Protein AF-A0AAD4P5N6-F1 (afdb_monomer_lite)

InterPro domains:
  IPR001623 DnaJ domain [PF00226] (15-68)
  IPR001623 DnaJ domain [PR00625] (9-27)
  IPR001623 DnaJ domain [PR00625] (27-42)
  IPR001623 DnaJ domain [PR00625] (46-66)
  IPR001623 DnaJ domain [PS50076] (5-75)
  IPR001623 DnaJ domain [SM00271] (7-66)
  IPR001623 DnaJ domain [cd06257] (15-58)
  IPR036869 Chaperone J-domain superfamily [G3DSA:1.10.287.110] (12-99)
  IPR036869 Chaperone J-domain superfamily [SSF46565] (15-66)
  IPR053232 Chloroplastic DnaJ C/III subfamily chaperone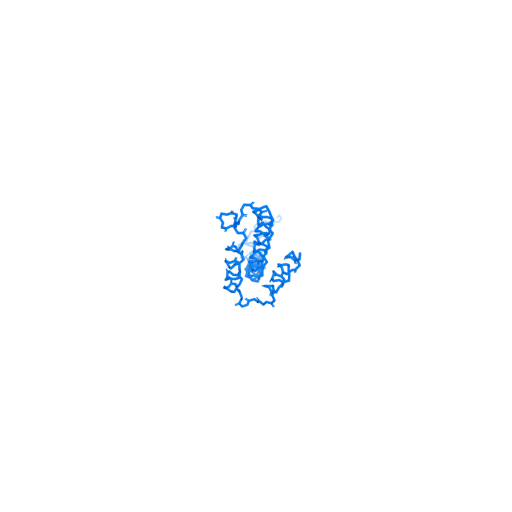 [PTHR45090] (16-111)

Secondary structure (DSSP, 8-state):
-HHHHHHHHHHHTTS-SS-HHHHHHHHHHHHHHH-TTTS-TTTHHHHHHHHHHHHHHHHHHHHHHHHHHHHHHHHHHHHHHHHHHHHHHHHHHHHHHHHHT-HHHHHHHHH---

pLDDT: mean 75.24, std 11.85, range [48.12, 91.12]

Sequence (114 aa):
MASNEFRKEISALNSKSADIDQLKKAYRKLALRYHPDVCDPSVREESTRMFIELQKTYVNLLDQESQKTVSSEMSKARNKWESQISELKRRSHSRQEQKDGSWGCRMRAKQHGP

Foldseek 3Di:
DVVVVLVVLLVVQLDDDVDVVVLVVSLVVLCCVLPLVNDDPVCSVVSVVSNVVSVVSSVVSVVVSVCVVCVVVVVVVVVVVVVVVVVVVVVVVVVVVVVCVDPVVVVVVVVDDD

Radius of gyration: 31.4 Å; chains: 1; bounding box: 76×34×78 Å

Structure (mmCIF, N/CA/C/O backbone):
data_AF-A0AAD4P5N6-F1
#
_entry.id   AF-A0AAD4P5N6-F1
#
loop_
_atom_site.group_PDB
_atom_site.id
_atom_site.type_symbol
_atom_site.label_atom_id
_atom_site.label_alt_id
_atom_site.label_comp_id
_atom_site.label_asym_id
_atom_site.label_entity_id
_atom_site.label_seq_id
_atom_site.pdbx_PDB_ins_code
_atom_site.Cartn_x
_atom_site.Cartn_y
_atom_site.Cartn_z
_atom_site.occupancy
_atom_site.B_iso_or_equiv
_atom_site.auth_seq_id
_atom_site.auth_comp_id
_atom_site.auth_asym_id
_atom_site.auth_atom_id
_atom_site.pdbx_PDB_model_num
ATOM 1 N N . MET A 1 1 ? -5.554 0.940 26.360 1.00 48.28 1 MET A N 1
ATOM 2 C CA . MET A 1 1 ? -5.035 -0.401 25.984 1.00 48.28 1 MET A CA 1
ATOM 3 C C . MET A 1 1 ? -5.079 -0.663 24.473 1.00 48.28 1 MET A C 1
ATOM 5 O O . MET A 1 1 ? -4.184 -1.338 23.984 1.00 48.28 1 MET A O 1
ATOM 9 N N . ALA A 1 2 ? -6.011 -0.068 23.716 1.00 57.56 2 ALA A N 1
ATOM 10 C CA . ALA A 1 2 ? -6.158 -0.293 22.271 1.00 57.56 2 ALA A CA 1
ATOM 11 C C . ALA A 1 2 ? -4.961 0.166 21.399 1.00 57.56 2 ALA A C 1
ATOM 13 O O . ALA A 1 2 ? -4.689 -0.427 20.359 1.00 57.56 2 ALA A O 1
ATOM 14 N N . SER A 1 3 ? -4.196 1.180 21.827 1.00 63.72 3 SER A N 1
ATOM 15 C CA . SER A 1 3 ? -3.065 1.720 21.046 1.00 63.72 3 SER A CA 1
ATOM 16 C C . SER A 1 3 ? -1.899 0.729 20.853 1.00 63.72 3 SER A C 1
ATOM 18 O O . SER A 1 3 ? -1.274 0.705 19.791 1.00 63.72 3 SER A O 1
ATOM 20 N N . ASN A 1 4 ? -1.633 -0.140 21.839 1.00 65.75 4 ASN A N 1
ATOM 21 C CA . ASN A 1 4 ? -0.555 -1.137 21.747 1.00 65.75 4 ASN A CA 1
ATOM 22 C C . ASN A 1 4 ? -0.936 -2.332 20.865 1.00 65.75 4 ASN A C 1
ATOM 24 O O . ASN A 1 4 ? -0.089 -2.861 20.147 1.00 65.75 4 ASN A O 1
ATOM 28 N N . GLU A 1 5 ? -2.202 -2.744 20.899 1.00 73.38 5 GLU A N 1
ATOM 29 C CA . GLU A 1 5 ? -2.710 -3.840 20.073 1.00 73.38 5 GLU A CA 1
ATOM 30 C C . GLU A 1 5 ? -2.757 -3.431 18.597 1.00 73.38 5 GLU A C 1
ATOM 32 O O . GLU A 1 5 ? -2.216 -4.138 17.750 1.00 73.38 5 GLU A O 1
ATOM 37 N N . PHE A 1 6 ? -3.247 -2.218 18.317 1.00 74.06 6 PHE A N 1
ATOM 38 C CA . PHE A 1 6 ? -3.240 -1.618 16.984 1.00 74.06 6 PHE A CA 1
ATOM 39 C C . PHE A 1 6 ? -1.829 -1.567 16.374 1.00 74.06 6 PHE A C 1
ATOM 41 O O . PHE A 1 6 ? -1.616 -2.012 15.248 1.00 74.06 6 PHE A O 1
ATOM 48 N N . ARG A 1 7 ? -0.826 -1.106 17.135 1.00 70.50 7 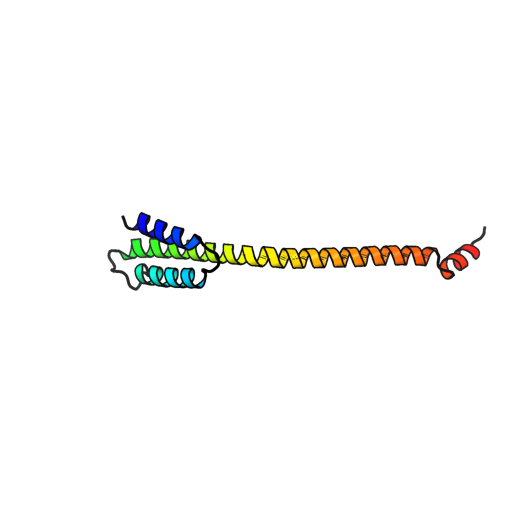ARG A N 1
ATOM 49 C CA . ARG A 1 7 ? 0.575 -1.080 16.678 1.00 70.50 7 ARG A CA 1
ATOM 50 C C . ARG A 1 7 ? 1.143 -2.466 16.390 1.00 70.50 7 ARG A C 1
ATOM 52 O O . ARG A 1 7 ? 1.888 -2.630 15.425 1.00 70.50 7 ARG A O 1
ATOM 59 N N . LYS A 1 8 ? 0.802 -3.462 17.209 1.00 75.81 8 LYS A N 1
ATOM 60 C CA . LYS A 1 8 ? 1.234 -4.851 17.005 1.00 75.81 8 LYS A CA 1
ATOM 61 C C . LYS A 1 8 ? 0.612 -5.441 15.738 1.00 75.81 8 LYS A C 1
ATOM 63 O O . LYS A 1 8 ? 1.305 -6.121 14.986 1.00 75.81 8 LYS A O 1
ATOM 68 N N . GLU A 1 9 ? -0.659 -5.137 15.4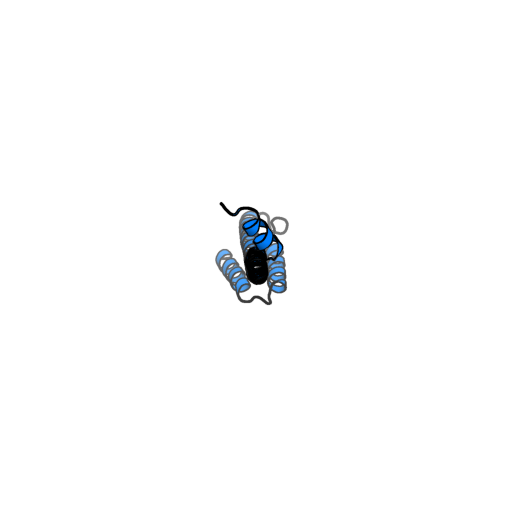84 1.00 74.19 9 GLU A N 1
ATOM 69 C CA . GLU A 1 9 ? -1.390 -5.577 14.293 1.00 74.19 9 GLU A CA 1
ATOM 70 C C . GLU A 1 9 ? -0.818 -4.923 13.025 1.00 74.19 9 GLU A C 1
ATOM 72 O O . GLU A 1 9 ? -0.532 -5.624 12.060 1.00 74.19 9 GLU A O 1
ATOM 77 N N . ILE A 1 10 ? -0.514 -3.619 13.065 1.00 72.56 10 ILE A N 1
ATOM 78 C CA . ILE A 1 10 ? 0.185 -2.894 11.990 1.00 72.56 10 ILE A CA 1
ATOM 79 C C . ILE A 1 10 ? 1.582 -3.467 11.722 1.00 72.56 10 ILE A C 1
ATOM 81 O O . ILE A 1 10 ? 1.954 -3.686 10.571 1.00 72.56 10 ILE A O 1
ATOM 85 N N . SER A 1 11 ? 2.358 -3.741 12.773 1.00 75.25 11 SER A N 1
ATOM 86 C CA . SER A 1 11 ? 3.709 -4.290 12.627 1.00 75.25 11 SER A CA 1
ATOM 87 C C . SER A 1 11 ? 3.708 -5.708 12.048 1.00 75.25 11 SER A C 1
ATOM 89 O O . SER A 1 11 ? 4.660 -6.082 11.364 1.00 75.25 11 SER A O 1
ATOM 91 N N . ALA A 1 12 ? 2.663 -6.498 12.305 1.00 73.62 12 ALA A N 1
ATOM 92 C CA . ALA A 1 12 ? 2.523 -7.840 11.747 1.00 73.62 12 ALA A CA 1
ATOM 93 C C . ALA A 1 12 ? 2.312 -7.826 10.218 1.00 73.62 12 ALA A C 1
ATOM 95 O O . ALA A 1 12 ? 2.776 -8.747 9.545 1.00 73.62 12 ALA A O 1
ATOM 96 N N . LEU A 1 13 ? 1.709 -6.763 9.664 1.00 66.44 13 LEU A N 1
ATOM 97 C CA . LEU A 1 13 ? 1.467 -6.590 8.218 1.00 66.44 13 LEU A CA 1
ATOM 98 C C . LEU A 1 13 ? 2.741 -6.382 7.384 1.00 66.44 13 LEU A C 1
ATOM 100 O O . LEU A 1 13 ? 2.684 -6.419 6.163 1.00 66.44 13 LEU A O 1
ATOM 104 N N . ASN A 1 14 ? 3.894 -6.158 8.017 1.00 66.88 14 ASN A N 1
ATOM 105 C CA . ASN A 1 14 ? 5.154 -5.858 7.332 1.00 66.88 14 ASN A CA 1
ATOM 106 C C . ASN A 1 14 ? 5.994 -7.115 6.996 1.00 66.88 14 ASN A C 1
ATOM 108 O O . ASN A 1 14 ? 7.109 -7.012 6.490 1.00 66.88 14 ASN A O 1
ATOM 112 N N . SER A 1 15 ? 5.527 -8.323 7.335 1.00 66.62 15 SER A N 1
ATOM 113 C CA . SER A 1 15 ? 6.439 -9.474 7.431 1.00 66.62 15 SER A CA 1
ATOM 114 C C . SER A 1 15 ? 6.755 -10.207 6.115 1.00 66.62 15 SER A C 1
ATOM 116 O O . SER A 1 15 ? 7.743 -10.942 6.118 1.00 66.62 15 SER A O 1
ATOM 118 N N . LYS A 1 16 ? 6.010 -10.062 4.996 1.00 53.06 16 LYS A N 1
ATOM 119 C CA . LYS A 1 16 ? 6.319 -10.763 3.713 1.00 53.06 16 LYS A CA 1
ATOM 120 C C . LYS A 1 16 ? 5.842 -10.008 2.458 1.00 53.06 16 LYS A C 1
ATOM 122 O O . LYS A 1 16 ? 4.853 -9.306 2.498 1.00 53.06 16 LYS A O 1
ATOM 127 N N . SER A 1 17 ? 6.524 -10.198 1.323 1.00 48.12 17 SER A N 1
ATOM 128 C CA . SER A 1 17 ? 6.277 -9.535 0.022 1.00 48.12 17 SER A CA 1
ATOM 129 C C . SER A 1 17 ? 5.260 -10.238 -0.902 1.00 48.12 17 SER A C 1
ATOM 131 O O . SER A 1 17 ? 4.992 -9.765 -1.998 1.00 48.12 17 SER A O 1
ATOM 133 N N . ALA A 1 18 ? 4.653 -11.354 -0.484 1.00 52.31 18 ALA A N 1
ATOM 134 C CA . ALA A 1 18 ? 3.579 -12.038 -1.228 1.00 52.31 18 ALA A CA 1
ATOM 135 C C . ALA A 1 18 ? 2.168 -11.464 -0.925 1.00 52.31 18 ALA A C 1
ATOM 137 O O . ALA A 1 18 ? 1.155 -12.089 -1.221 1.00 52.31 18 ALA A O 1
ATOM 138 N N . ASP A 1 19 ? 2.107 -10.298 -0.277 1.00 66.12 19 ASP A N 1
ATOM 139 C CA . ASP A 1 19 ? 1.148 -10.005 0.799 1.00 66.12 19 ASP A CA 1
ATOM 140 C C . ASP A 1 19 ? 0.298 -8.745 0.556 1.00 66.12 19 ASP A C 1
ATOM 142 O O . ASP A 1 19 ? -0.501 -8.373 1.408 1.00 66.12 19 ASP A O 1
ATOM 146 N N . ILE A 1 20 ? 0.408 -8.080 -0.606 1.00 74.56 20 ILE A N 1
ATOM 147 C CA . ILE A 1 20 ? -0.335 -6.831 -0.895 1.00 74.56 20 ILE A CA 1
ATOM 148 C C . ILE A 1 20 ? -1.851 -7.022 -0.726 1.00 74.56 20 ILE A C 1
ATOM 150 O O . ILE A 1 20 ? -2.539 -6.137 -0.216 1.00 74.56 20 ILE A O 1
ATOM 154 N N . ASP A 1 21 ? -2.394 -8.174 -1.120 1.00 78.69 21 ASP A N 1
ATOM 155 C CA . ASP A 1 21 ? -3.819 -8.460 -0.937 1.00 78.69 21 ASP A CA 1
ATOM 156 C C . ASP A 1 21 ? -4.202 -8.673 0.532 1.00 78.69 21 ASP A C 1
ATOM 158 O O . ASP A 1 21 ? -5.295 -8.265 0.937 1.00 78.69 21 ASP A O 1
ATOM 162 N N . GLN A 1 22 ? -3.310 -9.236 1.353 1.00 80.00 22 GLN A N 1
ATOM 163 C CA . GLN A 1 22 ? -3.507 -9.337 2.804 1.00 80.00 22 GLN A CA 1
ATOM 164 C C . GLN A 1 22 ? -3.361 -7.975 3.479 1.00 80.00 22 GLN A C 1
ATOM 166 O O . GLN A 1 22 ? -4.195 -7.636 4.316 1.00 80.00 22 GLN A O 1
ATOM 171 N N . LEU A 1 23 ? -2.399 -7.152 3.052 1.00 80.25 23 LEU A N 1
ATOM 172 C CA . LEU A 1 23 ? -2.245 -5.764 3.481 1.00 80.25 23 LEU A CA 1
ATOM 173 C C . LEU A 1 23 ? -3.525 -4.975 3.197 1.00 80.25 23 LEU A C 1
ATOM 175 O O . LEU A 1 23 ? -4.098 -4.372 4.103 1.00 80.25 23 LEU A O 1
ATOM 179 N N . LYS A 1 24 ? -4.038 -5.040 1.962 1.00 83.00 24 LYS A N 1
ATOM 180 C CA . LYS A 1 24 ? -5.308 -4.408 1.576 1.00 83.00 24 LYS A CA 1
ATOM 181 C C . LYS A 1 24 ? -6.484 -4.964 2.383 1.00 83.00 24 LYS A C 1
ATOM 183 O O . LYS A 1 24 ? -7.367 -4.206 2.782 1.00 83.00 24 LYS A O 1
ATOM 188 N N . LYS A 1 25 ? -6.528 -6.277 2.633 1.00 85.44 25 LYS A N 1
ATOM 189 C CA . LYS A 1 25 ? -7.594 -6.929 3.413 1.00 85.44 25 LYS A CA 1
ATOM 190 C C . LYS A 1 25 ? -7.583 -6.489 4.877 1.00 85.44 25 LYS A C 1
ATOM 192 O O . LYS A 1 25 ? -8.640 -6.157 5.412 1.00 85.44 25 LYS A O 1
ATOM 197 N N . ALA A 1 26 ? -6.415 -6.456 5.506 1.00 84.56 26 ALA A N 1
ATOM 198 C CA . ALA A 1 26 ? -6.245 -6.008 6.879 1.00 84.56 26 ALA A CA 1
ATOM 199 C C . ALA A 1 26 ? -6.510 -4.507 7.020 1.00 84.56 26 ALA A C 1
ATOM 201 O O . ALA A 1 26 ? -7.245 -4.108 7.921 1.00 84.56 26 ALA A O 1
ATOM 202 N N . TYR A 1 27 ? -6.015 -3.696 6.080 1.00 86.81 27 TYR A N 1
ATOM 203 C CA . TYR A 1 27 ? -6.317 -2.269 6.007 1.00 86.81 27 TYR A CA 1
ATOM 204 C C . TYR A 1 27 ? -7.829 -2.025 5.951 1.00 86.81 27 TYR A C 1
ATOM 206 O O . TYR A 1 27 ? -8.348 -1.291 6.784 1.00 86.81 27 TYR A O 1
ATOM 214 N N . ARG A 1 28 ? -8.565 -2.707 5.057 1.00 88.75 28 ARG A N 1
ATOM 215 C CA . ARG A 1 28 ? -10.035 -2.591 4.984 1.00 88.75 28 ARG A CA 1
ATOM 216 C C . ARG A 1 28 ? -10.714 -2.962 6.304 1.00 88.75 28 ARG A C 1
ATOM 218 O O . ARG A 1 28 ? -11.632 -2.271 6.733 1.00 88.75 28 ARG A O 1
ATOM 225 N N . LYS A 1 29 ? -10.257 -4.033 6.963 1.00 88.31 29 LYS A N 1
ATOM 226 C CA . LYS A 1 29 ? -10.801 -4.487 8.254 1.00 88.31 29 LYS A CA 1
ATOM 227 C C . LYS A 1 29 ? -10.587 -3.454 9.367 1.00 88.31 29 LYS A C 1
ATOM 229 O O . LYS A 1 29 ? -11.502 -3.211 10.149 1.00 88.31 29 LYS A O 1
ATOM 234 N N . LEU A 1 30 ? -9.394 -2.864 9.448 1.00 87.31 30 LEU A N 1
ATOM 235 C CA . LEU A 1 30 ? -9.063 -1.849 10.452 1.00 87.31 30 LEU A CA 1
ATOM 236 C C . LEU A 1 30 ? -9.739 -0.509 10.138 1.00 87.31 30 LEU A C 1
ATOM 238 O O . LEU A 1 30 ? -10.266 0.126 11.044 1.00 87.31 30 LEU A O 1
ATOM 242 N N . ALA A 1 31 ? -9.811 -0.122 8.864 1.00 89.38 31 ALA A N 1
ATOM 243 C CA . ALA A 1 31 ? -10.518 1.074 8.421 1.00 89.38 31 ALA A CA 1
ATOM 244 C C . ALA A 1 31 ? -11.985 1.029 8.859 1.00 89.38 31 ALA A C 1
ATOM 246 O O . ALA A 1 31 ? -12.445 1.958 9.504 1.00 89.38 31 ALA A O 1
ATOM 247 N N . LEU A 1 32 ? -12.687 -0.085 8.632 1.00 88.62 32 LEU A N 1
ATOM 248 C CA . LEU A 1 32 ? -14.079 -0.246 9.072 1.00 88.62 32 LEU A CA 1
ATOM 249 C C . LEU A 1 32 ? -14.266 -0.133 10.594 1.00 88.62 32 LEU A C 1
ATOM 251 O O . LEU A 1 32 ? -15.330 0.280 11.041 1.00 88.62 32 LEU A O 1
ATOM 255 N N . ARG A 1 33 ? -13.253 -0.494 11.390 1.00 85.38 33 ARG A N 1
ATOM 256 C CA . ARG A 1 33 ? -13.299 -0.407 12.859 1.00 85.38 33 ARG A CA 1
ATOM 257 C C . ARG A 1 33 ? -13.084 1.000 13.400 1.00 85.38 33 ARG A C 1
ATOM 259 O O . ARG A 1 33 ? -13.620 1.305 14.458 1.00 85.38 33 ARG A O 1
ATOM 266 N N . TYR A 1 34 ? -12.272 1.803 12.718 1.00 85.19 34 TYR A N 1
ATOM 267 C CA . TYR A 1 34 ? -11.815 3.105 13.212 1.00 85.19 34 TYR A CA 1
ATOM 268 C C . TYR A 1 34 ? -12.338 4.289 12.392 1.00 85.19 34 TYR A C 1
ATOM 270 O O . TYR A 1 34 ? -11.966 5.432 12.650 1.00 85.19 34 TYR A O 1
ATOM 278 N N . HIS A 1 35 ? -13.178 4.038 11.388 1.00 86.38 35 HIS A N 1
ATOM 279 C CA . HIS A 1 35 ? -13.684 5.092 10.524 1.00 86.38 35 HIS A CA 1
ATOM 280 C C . HIS A 1 35 ? -14.667 6.003 11.287 1.00 86.38 35 HIS A C 1
ATOM 282 O O . HIS A 1 35 ? -15.600 5.508 11.924 1.00 86.38 35 HIS A O 1
ATOM 288 N N . PRO A 1 36 ? -14.488 7.337 11.218 1.00 84.19 36 PRO A N 1
ATOM 289 C CA . PRO A 1 36 ? -15.217 8.293 12.055 1.00 84.19 36 PRO A CA 1
ATOM 290 C C . PRO A 1 36 ? -16.740 8.275 11.860 1.00 84.19 36 PRO A C 1
ATOM 292 O O . PRO A 1 36 ? -17.455 8.652 12.783 1.00 84.19 36 PRO A O 1
ATOM 295 N N . ASP A 1 37 ? -17.224 7.803 10.706 1.00 84.31 37 ASP A N 1
ATOM 296 C CA . ASP A 1 37 ? -18.661 7.712 10.395 1.00 84.31 37 ASP A CA 1
ATOM 297 C C . ASP A 1 37 ? -19.353 6.462 10.970 1.00 84.31 37 ASP A C 1
ATOM 299 O O . ASP A 1 37 ? -20.577 6.380 10.956 1.00 84.31 37 ASP A O 1
ATOM 303 N N . VAL A 1 38 ? -18.594 5.470 11.448 1.00 83.75 38 VAL A N 1
ATOM 304 C CA . VAL A 1 38 ? -19.131 4.183 11.949 1.00 83.75 38 VAL A CA 1
ATOM 305 C C . VAL A 1 38 ? -18.946 4.023 13.458 1.00 83.75 38 VAL A C 1
ATOM 307 O O . VAL A 1 38 ? -19.577 3.165 14.072 1.00 83.75 38 VAL A O 1
ATOM 310 N N . CYS A 1 39 ? -18.070 4.827 14.062 1.00 79.19 39 CYS A N 1
ATOM 311 C CA . CYS A 1 39 ? -17.765 4.776 15.486 1.00 79.19 39 CYS A CA 1
ATOM 312 C C . CYS A 1 39 ? -18.748 5.606 16.320 1.00 79.19 39 CYS A C 1
ATOM 314 O O . CYS A 1 39 ? -19.254 6.636 15.876 1.00 79.19 39 CYS A O 1
ATOM 316 N N . ASP A 1 40 ? -18.956 5.188 17.571 1.00 84.81 40 ASP A N 1
ATOM 317 C CA . ASP A 1 40 ? -19.752 5.947 18.536 1.00 84.81 40 ASP A CA 1
ATOM 318 C C . ASP A 1 40 ? -19.156 7.358 18.752 1.00 84.81 40 ASP A C 1
ATOM 320 O O . ASP A 1 40 ? -17.925 7.503 18.823 1.00 84.81 40 ASP A O 1
ATOM 324 N N . PRO A 1 41 ? -19.986 8.413 18.882 1.00 85.06 41 PRO A N 1
ATOM 325 C CA . PRO A 1 41 ? -19.512 9.783 19.057 1.00 85.06 41 PRO A CA 1
ATOM 326 C C . PRO A 1 41 ? -18.528 9.967 20.219 1.00 85.06 41 PRO A C 1
ATOM 328 O O . PRO A 1 41 ? -17.657 10.835 20.121 1.00 85.06 41 PRO A O 1
ATOM 331 N N . SER A 1 42 ? -18.634 9.156 21.279 1.00 86.69 42 SER A N 1
ATOM 332 C CA . SER A 1 42 ? -17.761 9.211 22.461 1.00 86.69 42 SER A CA 1
ATOM 333 C C . SER A 1 42 ? -16.326 8.747 22.193 1.00 86.69 42 SER A C 1
ATOM 335 O O . SER A 1 42 ? -15.396 9.235 22.830 1.00 86.69 42 SER A O 1
ATOM 337 N N . VAL A 1 43 ? -16.124 7.852 21.220 1.00 85.50 43 VAL A N 1
ATOM 338 C CA . VAL A 1 43 ? -14.806 7.290 20.860 1.00 85.50 43 VAL A CA 1
ATOM 339 C C . VAL A 1 43 ? -14.319 7.752 19.487 1.00 85.50 43 VAL A C 1
ATOM 341 O O . VAL A 1 43 ? -13.246 7.350 19.027 1.00 85.50 43 VAL A O 1
ATOM 344 N N . ARG A 1 44 ? -15.095 8.606 18.815 1.00 85.06 44 ARG A N 1
ATOM 345 C CA . ARG A 1 44 ? -14.817 9.113 17.467 1.00 85.06 44 ARG A CA 1
ATOM 346 C C . ARG A 1 44 ? -13.455 9.785 17.361 1.00 85.06 44 ARG A C 1
ATOM 348 O O . ARG A 1 44 ? -12.768 9.604 16.359 1.00 85.06 44 ARG A O 1
ATOM 355 N N . GLU A 1 45 ? -13.039 10.529 18.380 1.00 87.62 45 GLU A N 1
ATOM 356 C CA . GLU A 1 45 ? -11.739 11.202 18.361 1.00 87.62 45 GLU A CA 1
ATOM 357 C C . GLU A 1 45 ? -10.573 10.202 18.402 1.00 87.62 45 GLU A C 1
ATOM 359 O O . GLU A 1 45 ? -9.644 10.303 17.597 1.00 87.62 45 GLU A O 1
ATOM 364 N N . GLU A 1 46 ? -10.637 9.191 19.271 1.00 86.62 46 GLU A N 1
ATOM 365 C CA . GLU A 1 46 ? -9.610 8.143 19.332 1.00 86.62 46 GLU A CA 1
ATOM 366 C C . GLU A 1 46 ? -9.604 7.289 18.057 1.00 86.62 46 GLU A C 1
ATOM 368 O O . GLU A 1 46 ? -8.541 7.017 17.496 1.00 86.62 46 GLU A O 1
ATOM 373 N N . SER A 1 47 ? -10.787 6.971 17.530 1.00 84.31 47 SER A N 1
ATOM 374 C CA . SER A 1 47 ? -10.949 6.232 16.273 1.00 84.31 47 SER A CA 1
ATOM 375 C C . SER A 1 47 ? -10.352 6.999 15.091 1.00 84.31 47 SER A C 1
ATOM 377 O O . SER A 1 47 ? -9.568 6.447 14.322 1.00 84.31 47 SER A O 1
ATOM 379 N N . THR A 1 48 ? -10.597 8.309 15.013 1.00 87.50 48 THR A N 1
ATOM 380 C CA . THR A 1 48 ? -10.007 9.181 13.987 1.00 87.50 48 THR A CA 1
ATOM 381 C C . THR A 1 48 ? -8.480 9.183 14.066 1.00 87.50 48 THR A C 1
ATOM 383 O O . THR A 1 48 ? -7.806 9.052 13.043 1.00 87.50 48 THR A O 1
ATOM 386 N N . ARG A 1 49 ? -7.907 9.280 15.276 1.00 88.31 49 ARG A N 1
ATOM 387 C CA . ARG A 1 49 ? -6.446 9.228 15.470 1.00 88.31 49 ARG A CA 1
ATOM 388 C C . ARG A 1 49 ? -5.866 7.890 15.007 1.00 88.31 49 ARG A C 1
ATOM 390 O O . ARG A 1 49 ? -4.846 7.878 14.319 1.00 88.31 49 ARG A O 1
ATOM 397 N N . MET A 1 50 ? -6.531 6.782 15.329 1.00 85.69 50 MET A N 1
ATOM 398 C CA . MET A 1 50 ? -6.128 5.444 14.881 1.00 85.69 50 MET A CA 1
ATOM 399 C C . MET A 1 50 ? -6.246 5.278 13.363 1.00 85.69 50 MET A C 1
ATOM 401 O O . MET A 1 50 ? -5.344 4.722 12.740 1.00 85.69 50 MET A O 1
ATOM 405 N N . PHE A 1 51 ? -7.301 5.813 12.748 1.00 89.00 51 PHE A N 1
ATOM 406 C CA . PHE A 1 51 ? -7.491 5.785 11.298 1.00 89.00 51 PHE A CA 1
ATOM 407 C C . PHE A 1 51 ? -6.411 6.578 10.550 1.00 89.00 51 PHE A C 1
ATOM 409 O O . PHE A 1 51 ? -5.869 6.102 9.552 1.00 89.00 51 PHE A O 1
ATOM 416 N N . ILE A 1 52 ? -6.036 7.758 11.051 1.00 88.31 52 ILE A N 1
ATOM 417 C CA . ILE A 1 52 ? -4.943 8.555 10.474 1.00 88.31 52 ILE A CA 1
ATOM 418 C C . ILE A 1 52 ? -3.621 7.779 10.538 1.00 88.31 52 ILE A C 1
ATOM 420 O O . ILE A 1 52 ? -2.871 7.751 9.562 1.00 88.31 52 ILE A O 1
ATOM 424 N N . GLU A 1 53 ? -3.335 7.129 11.665 1.00 88.31 53 GLU A N 1
ATOM 425 C CA . GLU A 1 53 ? -2.110 6.341 11.835 1.00 88.31 53 GLU A CA 1
ATOM 426 C C . GLU A 1 53 ? -2.092 5.089 10.939 1.00 88.31 53 GLU A C 1
ATOM 428 O O . GLU A 1 53 ? -1.071 4.770 10.317 1.00 88.31 53 GLU A O 1
ATOM 433 N N . LEU A 1 54 ? -3.245 4.422 10.800 1.00 87.12 54 LEU A N 1
ATOM 434 C CA . LEU A 1 54 ? -3.455 3.319 9.858 1.00 87.12 54 LEU A CA 1
ATOM 435 C C . LEU A 1 54 ? -3.135 3.767 8.429 1.00 87.12 54 LEU A C 1
ATOM 437 O O . LEU A 1 54 ? -2.376 3.099 7.726 1.00 87.12 54 LEU A O 1
ATOM 441 N N . GLN A 1 55 ? -3.686 4.912 8.018 1.00 89.19 55 GLN A N 1
ATOM 442 C CA . GLN A 1 55 ? -3.506 5.461 6.678 1.00 89.19 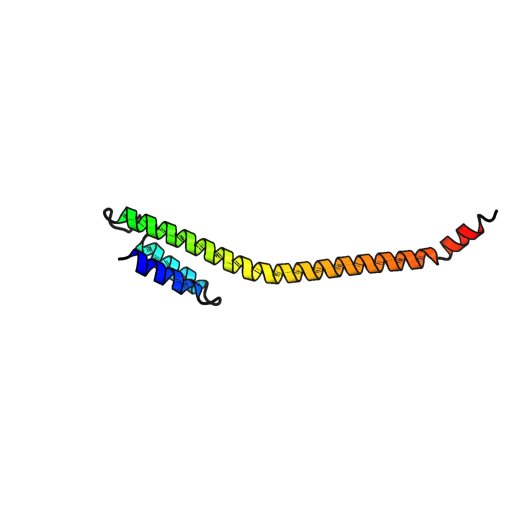55 GLN A CA 1
ATOM 443 C C . GLN A 1 55 ? -2.043 5.803 6.392 1.00 89.19 55 GLN A C 1
ATOM 445 O O . GLN A 1 55 ? -1.522 5.424 5.343 1.00 89.19 55 GLN A O 1
ATOM 450 N N . LYS A 1 56 ? -1.366 6.478 7.331 1.00 87.94 56 LYS A N 1
ATOM 451 C CA . LYS A 1 56 ? 0.064 6.803 7.216 1.00 87.94 56 LYS A CA 1
ATOM 452 C C . LYS A 1 56 ? 0.901 5.549 6.999 1.00 87.94 56 LYS A C 1
ATOM 454 O O . LYS A 1 56 ? 1.744 5.515 6.104 1.00 87.94 56 LYS A O 1
ATOM 459 N N . THR A 1 57 ? 0.642 4.511 7.792 1.00 86.12 57 THR A N 1
ATOM 460 C CA . THR A 1 57 ? 1.416 3.271 7.705 1.00 86.12 57 THR A CA 1
ATOM 461 C C . THR A 1 57 ? 1.154 2.540 6.391 1.00 86.12 57 THR A C 1
ATOM 463 O O . THR A 1 57 ? 2.097 2.097 5.743 1.00 86.12 57 THR A O 1
ATOM 466 N N . TYR A 1 58 ? -0.105 2.472 5.951 1.00 84.44 58 TYR A N 1
ATOM 467 C CA . TYR A 1 58 ? -0.478 1.847 4.682 1.00 84.44 58 TYR A CA 1
ATOM 468 C C . TYR A 1 58 ? 0.186 2.524 3.474 1.00 84.44 58 TYR A C 1
ATOM 470 O O . TYR A 1 58 ? 0.770 1.836 2.639 1.00 84.44 58 TYR A O 1
ATOM 478 N N . VAL A 1 59 ? 0.156 3.860 3.402 1.00 86.00 59 VAL A N 1
ATOM 479 C CA . VAL A 1 59 ? 0.812 4.618 2.320 1.00 86.00 59 VAL A CA 1
ATOM 480 C C . VAL A 1 59 ? 2.320 4.364 2.305 1.00 86.00 59 VAL A C 1
ATOM 482 O O . VAL A 1 59 ? 2.879 4.102 1.244 1.00 86.00 59 VAL A O 1
ATOM 485 N N . ASN A 1 60 ? 2.967 4.371 3.473 1.00 84.12 60 ASN A N 1
ATOM 486 C CA . ASN A 1 60 ? 4.398 4.092 3.578 1.00 84.12 60 ASN A CA 1
ATOM 487 C C . ASN A 1 60 ? 4.755 2.666 3.118 1.00 84.12 60 ASN A C 1
ATOM 489 O O . ASN A 1 60 ? 5.744 2.475 2.418 1.00 84.12 60 ASN A O 1
ATOM 493 N N . LEU A 1 61 ? 3.943 1.664 3.470 1.00 79.44 61 LEU A N 1
ATOM 494 C CA . LEU A 1 61 ? 4.159 0.279 3.034 1.00 79.44 61 LEU A CA 1
ATOM 495 C C . LEU A 1 61 ? 3.992 0.117 1.517 1.00 79.44 61 LEU A C 1
ATOM 497 O O . LEU A 1 61 ? 4.785 -0.581 0.885 1.00 79.44 61 LEU A O 1
ATOM 501 N N . LEU A 1 62 ? 3.001 0.786 0.919 1.00 78.75 62 LEU A N 1
ATOM 502 C CA . LEU A 1 62 ? 2.840 0.802 -0.537 1.00 78.75 62 LEU A CA 1
ATOM 503 C C . LEU A 1 62 ? 4.036 1.453 -1.242 1.00 78.75 62 LEU A C 1
ATOM 505 O O . LEU A 1 62 ? 4.480 0.950 -2.274 1.00 78.75 62 LEU A O 1
ATOM 509 N N . ASP A 1 63 ? 4.567 2.542 -0.685 1.00 78.69 63 ASP A N 1
ATOM 510 C CA . ASP A 1 63 ? 5.735 3.225 -1.243 1.00 78.69 63 ASP A CA 1
ATOM 511 C C . ASP A 1 63 ? 7.002 2.360 -1.145 1.00 78.69 63 ASP A C 1
ATOM 513 O O . ASP A 1 63 ? 7.753 2.243 -2.112 1.00 78.69 63 ASP A O 1
ATOM 517 N N . GLN A 1 64 ? 7.202 1.650 -0.029 1.00 74.69 64 GLN A N 1
ATOM 518 C CA . GLN A 1 64 ? 8.319 0.708 0.127 1.00 74.69 64 GLN A CA 1
ATOM 519 C C . GLN A 1 64 ? 8.271 -0.460 -0.873 1.00 74.69 64 GLN A C 1
ATOM 521 O O . GLN A 1 64 ? 9.314 -0.882 -1.381 1.00 74.69 64 GLN A O 1
ATOM 526 N N . GLU A 1 65 ? 7.081 -0.977 -1.180 1.00 69.19 65 GLU A N 1
ATOM 527 C CA . GLU A 1 65 ? 6.900 -2.046 -2.171 1.00 69.19 65 GLU A CA 1
ATOM 528 C C . GLU A 1 65 ? 7.109 -1.530 -3.609 1.00 69.19 65 GLU A C 1
ATOM 530 O O . GLU A 1 65 ? 7.775 -2.173 -4.429 1.00 69.19 65 GLU A O 1
ATOM 535 N N . SER A 1 66 ? 6.627 -0.315 -3.895 1.00 65.19 66 SER A N 1
ATOM 536 C CA . SER A 1 66 ? 6.898 0.405 -5.147 1.00 65.19 66 SER A CA 1
ATOM 537 C C . SER A 1 66 ? 8.404 0.623 -5.354 1.00 65.19 66 SER A C 1
ATOM 539 O O . SER A 1 66 ? 8.957 0.275 -6.397 1.00 65.19 66 SER A O 1
ATOM 541 N N . GLN A 1 67 ? 9.118 1.087 -4.326 1.00 60.94 67 GLN A N 1
ATOM 542 C CA . GLN A 1 67 ? 10.569 1.306 -4.365 1.00 60.94 67 GLN A CA 1
ATOM 543 C C . GLN A 1 67 ? 11.357 0.015 -4.633 1.00 60.94 67 GLN A C 1
ATOM 545 O O . GLN A 1 67 ? 12.330 0.033 -5.390 1.00 60.94 67 GLN A O 1
ATOM 550 N N . LYS A 1 68 ? 10.949 -1.127 -4.062 1.00 60.03 68 LYS A N 1
ATOM 551 C CA . LYS A 1 68 ? 11.631 -2.416 -4.286 1.00 60.03 68 LYS A CA 1
ATOM 552 C C . LYS A 1 68 ? 11.542 -2.896 -5.734 1.00 60.03 68 LYS A C 1
ATOM 554 O O . LYS A 1 68 ? 12.532 -3.394 -6.274 1.00 60.03 68 LYS A O 1
ATOM 559 N N . THR A 1 69 ? 10.380 -2.752 -6.361 1.00 56.78 69 THR A N 1
ATOM 560 C CA . THR A 1 69 ? 10.152 -3.204 -7.743 1.00 56.78 69 THR A CA 1
ATOM 561 C C . THR A 1 69 ? 10.792 -2.251 -8.752 1.00 56.78 69 THR A C 1
ATOM 563 O O . THR A 1 69 ? 11.554 -2.685 -9.622 1.00 56.78 69 THR A O 1
ATOM 566 N N . VAL A 1 70 ? 10.608 -0.945 -8.551 1.00 56.75 70 VAL A N 1
ATOM 567 C CA . VAL A 1 70 ? 11.197 0.107 -9.388 1.00 56.75 70 VAL A CA 1
ATOM 568 C C . VAL A 1 70 ? 12.725 0.099 -9.291 1.00 56.75 70 VAL A C 1
ATOM 570 O O . VAL A 1 70 ? 13.386 0.242 -10.311 1.00 56.75 70 VAL A O 1
ATOM 573 N N . SER A 1 71 ? 13.326 -0.161 -8.125 1.00 56.53 71 SER A N 1
ATOM 574 C CA . SER A 1 71 ? 14.792 -0.229 -7.985 1.00 56.53 71 SER A CA 1
ATOM 575 C C . SER A 1 71 ? 15.427 -1.333 -8.847 1.00 56.53 71 SER A C 1
ATOM 577 O O . SER A 1 71 ? 16.446 -1.104 -9.502 1.00 56.53 71 SER A O 1
ATOM 579 N N . SER A 1 72 ? 14.803 -2.515 -8.939 1.00 57.50 72 SER A N 1
ATOM 580 C CA . SER A 1 72 ? 15.330 -3.616 -9.763 1.00 57.50 72 SER A CA 1
ATOM 581 C C . SER A 1 72 ? 15.173 -3.348 -11.261 1.00 57.50 72 SER A C 1
ATOM 583 O O . SER A 1 72 ? 16.110 -3.561 -12.037 1.00 57.50 72 SER A O 1
ATOM 585 N N . GLU A 1 73 ? 14.009 -2.856 -11.683 1.00 60.09 73 GLU A N 1
ATOM 586 C CA . GLU A 1 73 ? 13.754 -2.572 -13.096 1.00 60.09 73 GLU A CA 1
ATOM 587 C C . GLU A 1 73 ? 14.498 -1.327 -13.578 1.00 60.09 73 GLU A C 1
ATOM 589 O O . GLU A 1 73 ? 15.066 -1.346 -14.671 1.00 60.09 73 GLU A O 1
ATOM 594 N N . MET A 1 74 ? 14.589 -0.278 -12.756 1.00 56.72 74 MET A N 1
ATOM 595 C CA . MET A 1 74 ? 15.351 0.926 -13.095 1.00 56.72 74 MET A CA 1
ATOM 596 C C . MET A 1 74 ? 16.846 0.666 -13.082 1.00 56.72 74 MET A C 1
ATOM 598 O O . MET A 1 74 ? 17.544 1.210 -13.931 1.00 56.72 74 MET A O 1
ATOM 602 N N . SER A 1 75 ? 17.345 -0.222 -12.220 1.00 68.94 75 SER A N 1
ATOM 603 C CA . SER A 1 75 ? 18.740 -0.665 -12.282 1.00 68.94 75 SER A CA 1
ATOM 604 C C . SER A 1 75 ? 19.029 -1.436 -13.578 1.00 68.94 75 SER A C 1
ATOM 606 O O . SER A 1 75 ? 20.002 -1.140 -14.271 1.00 68.94 75 SER A O 1
ATOM 608 N N . LYS A 1 76 ? 18.138 -2.343 -14.010 1.00 73.81 76 LYS A N 1
ATOM 609 C CA . LYS A 1 76 ? 18.268 -3.042 -15.308 1.00 73.81 76 LYS A CA 1
ATOM 610 C C . LYS A 1 76 ? 18.191 -2.082 -16.500 1.00 73.81 76 LYS A C 1
ATOM 612 O O . LYS A 1 76 ? 18.998 -2.193 -17.424 1.00 73.81 76 LYS A O 1
ATOM 617 N N . ALA A 1 77 ? 17.248 -1.140 -16.480 1.00 72.81 77 ALA A N 1
ATOM 618 C CA . ALA A 1 77 ? 17.091 -0.129 -17.523 1.00 72.81 77 ALA A CA 1
ATOM 619 C C . ALA A 1 77 ? 18.318 0.794 -17.601 1.00 72.81 77 ALA A C 1
ATOM 621 O O . ALA A 1 77 ? 18.840 1.034 -18.691 1.00 72.81 77 ALA A O 1
ATOM 622 N N . ARG A 1 78 ? 18.835 1.228 -16.446 1.00 75.56 78 ARG A N 1
ATOM 623 C CA . ARG A 1 78 ? 20.056 2.030 -16.319 1.00 75.56 78 ARG A CA 1
ATOM 624 C C . ARG A 1 78 ? 21.275 1.284 -16.863 1.00 75.56 78 ARG A C 1
ATOM 626 O O . ARG A 1 78 ? 21.978 1.830 -17.706 1.00 75.56 78 ARG A O 1
ATOM 633 N N . ASN A 1 79 ? 21.468 0.021 -16.483 1.00 85.00 79 ASN A N 1
ATOM 634 C CA . ASN A 1 79 ? 22.575 -0.806 -16.978 1.00 85.00 79 ASN A CA 1
ATOM 635 C C . ASN A 1 79 ? 22.507 -1.007 -18.503 1.00 85.00 79 ASN A C 1
ATOM 637 O O . ASN A 1 79 ? 23.524 -0.946 -19.197 1.00 85.00 79 ASN A O 1
ATOM 641 N N . LYS A 1 80 ? 21.299 -1.209 -19.050 1.00 89.25 80 LYS A N 1
ATOM 642 C CA . LYS A 1 80 ? 21.086 -1.329 -20.500 1.00 89.25 80 LYS A CA 1
ATOM 643 C C . LYS A 1 80 ? 21.438 -0.032 -21.231 1.00 89.25 80 LYS A C 1
ATOM 645 O O . LYS A 1 80 ? 22.113 -0.082 -22.258 1.00 89.25 80 LYS A O 1
ATOM 650 N N . TRP A 1 81 ? 21.017 1.111 -20.695 1.00 84.38 81 TRP A N 1
ATOM 651 C CA . TRP A 1 81 ? 21.333 2.423 -21.257 1.00 84.38 81 TRP A CA 1
ATOM 652 C C . TRP A 1 81 ? 22.840 2.721 -21.209 1.00 84.38 81 TRP A C 1
ATOM 654 O O . TRP A 1 81 ? 23.423 3.096 -22.226 1.00 84.38 81 TRP A O 1
ATOM 664 N N . GLU A 1 82 ? 23.507 2.458 -20.082 1.00 84.56 82 GLU A N 1
ATOM 665 C CA . GLU A 1 82 ? 24.962 2.637 -19.946 1.00 84.56 82 GLU A CA 1
ATOM 666 C C . GLU A 1 82 ? 25.751 1.772 -20.945 1.00 84.56 82 GLU A C 1
ATOM 668 O O . GLU A 1 82 ? 26.723 2.236 -21.554 1.00 84.56 82 GLU A O 1
ATOM 673 N N . SER A 1 83 ? 25.299 0.537 -21.185 1.00 91.12 83 SER A N 1
ATOM 674 C CA . SER A 1 83 ? 25.883 -0.349 -22.198 1.00 91.12 83 SER A CA 1
ATOM 675 C C . SER A 1 83 ? 25.726 0.214 -23.618 1.00 91.12 83 SER A C 1
ATOM 677 O O . SER A 1 83 ? 26.690 0.237 -24.387 1.00 91.12 83 SER A O 1
ATOM 679 N N . GLN A 1 84 ? 24.549 0.755 -23.958 1.00 90.19 84 GLN A N 1
ATOM 680 C CA . GLN A 1 84 ? 24.298 1.379 -25.263 1.00 90.19 84 GLN A CA 1
ATOM 681 C C . GLN A 1 84 ? 25.157 2.629 -25.495 1.00 90.19 84 GLN A C 1
ATOM 683 O O . GLN A 1 84 ? 25.712 2.797 -26.582 1.00 90.19 84 GLN A O 1
ATOM 688 N N . ILE A 1 85 ? 25.314 3.489 -24.487 1.00 87.56 85 ILE A N 1
ATOM 689 C CA . ILE A 1 85 ? 26.179 4.674 -24.587 1.00 87.56 85 ILE A CA 1
ATOM 690 C C . ILE A 1 85 ? 27.643 4.261 -24.775 1.00 87.56 85 ILE A C 1
ATOM 692 O O . ILE A 1 85 ? 28.344 4.826 -25.619 1.00 87.56 85 ILE A O 1
ATOM 696 N N . SER A 1 86 ? 28.090 3.233 -24.052 1.00 88.50 86 SER A N 1
ATOM 697 C CA . SER A 1 86 ? 29.449 2.693 -24.175 1.00 88.50 86 SER A CA 1
ATOM 698 C C . SER A 1 86 ? 29.713 2.120 -25.573 1.00 88.50 86 SER A C 1
ATOM 700 O O . SER A 1 86 ? 30.759 2.381 -26.173 1.00 88.50 86 SER A O 1
ATOM 702 N N . GLU A 1 87 ? 28.740 1.403 -26.140 1.00 89.44 87 GLU A N 1
ATOM 703 C CA . GLU A 1 87 ? 28.773 0.887 -27.511 1.00 89.44 87 GLU A CA 1
ATOM 704 C C . GLU A 1 87 ? 28.866 2.015 -28.548 1.00 89.44 87 GLU A C 1
ATOM 706 O O . GLU A 1 87 ? 29.705 1.972 -29.453 1.00 89.44 87 GLU A O 1
ATOM 711 N N . LEU A 1 88 ? 28.031 3.049 -28.408 1.00 88.44 88 LEU A N 1
ATOM 712 C CA . LEU A 1 88 ? 28.044 4.212 -29.296 1.00 88.44 88 LEU A CA 1
ATOM 713 C C . LEU A 1 88 ? 29.387 4.943 -29.240 1.00 88.44 88 LEU A C 1
ATOM 715 O O . LEU A 1 88 ? 29.941 5.285 -30.290 1.00 88.44 88 LEU A O 1
ATOM 719 N N . LYS A 1 89 ? 29.939 5.124 -28.035 1.00 87.31 89 LYS A N 1
ATOM 720 C CA . LYS A 1 89 ? 31.245 5.754 -27.829 1.00 87.31 89 LYS A CA 1
ATOM 721 C C . LYS A 1 89 ? 32.359 4.938 -28.486 1.00 87.31 89 LYS A C 1
ATOM 723 O O . LYS A 1 89 ? 33.131 5.501 -29.261 1.00 87.31 89 LYS A O 1
ATOM 728 N N . ARG A 1 90 ? 32.386 3.612 -28.292 1.00 89.62 90 ARG A N 1
ATOM 729 C CA . ARG A 1 90 ? 33.367 2.718 -28.940 1.00 89.62 90 ARG A CA 1
ATOM 730 C C . ARG A 1 90 ? 33.287 2.779 -30.467 1.00 89.62 90 ARG A C 1
ATOM 732 O O . ARG A 1 90 ? 34.310 2.925 -31.131 1.00 89.62 90 ARG A O 1
ATOM 739 N N . ARG A 1 91 ? 32.077 2.715 -31.034 1.00 80.19 91 ARG A N 1
ATOM 740 C CA . ARG A 1 91 ? 31.867 2.820 -32.491 1.00 80.19 91 ARG A CA 1
ATOM 741 C C . ARG A 1 91 ? 32.302 4.173 -33.045 1.00 80.19 91 ARG A C 1
ATOM 743 O O . ARG A 1 91 ? 32.797 4.234 -34.166 1.00 80.19 91 ARG A O 1
ATOM 750 N N . SER A 1 92 ? 32.090 5.250 -32.290 1.00 83.44 92 SER A N 1
ATOM 751 C CA . SER A 1 92 ? 32.554 6.586 -32.669 1.00 83.44 92 SER A CA 1
ATOM 752 C C . SER A 1 92 ? 34.081 6.637 -32.753 1.00 83.44 92 SER A C 1
ATOM 754 O O . SER A 1 92 ? 34.615 7.024 -33.790 1.00 83.44 92 SER A O 1
ATOM 756 N N . HIS A 1 93 ? 34.772 6.149 -31.717 1.00 73.12 93 HIS A N 1
ATOM 757 C CA . HIS A 1 93 ? 36.236 6.071 -31.700 1.00 73.12 93 HIS A CA 1
ATOM 758 C C . HIS A 1 93 ? 36.787 5.229 -32.859 1.00 73.12 93 HIS A C 1
ATOM 760 O O . HIS A 1 93 ? 37.647 5.699 -33.595 1.00 73.12 93 HIS A O 1
ATOM 766 N N . SER A 1 94 ? 36.215 4.049 -33.110 1.00 69.62 94 SER A N 1
ATOM 767 C CA . SER A 1 94 ? 36.653 3.183 -34.214 1.00 69.62 94 SER A CA 1
ATOM 768 C C . SER A 1 94 ? 36.456 3.823 -35.600 1.00 69.62 94 SER A C 1
ATOM 770 O O . SER A 1 94 ? 37.306 3.693 -36.480 1.00 69.62 94 SER A O 1
ATOM 772 N N . ARG A 1 95 ? 35.368 4.580 -35.808 1.00 64.88 95 ARG A N 1
ATOM 773 C CA . ARG A 1 95 ? 35.156 5.330 -37.061 1.00 64.88 95 ARG A CA 1
ATOM 774 C C . ARG A 1 95 ? 36.151 6.474 -37.240 1.00 64.88 95 ARG A C 1
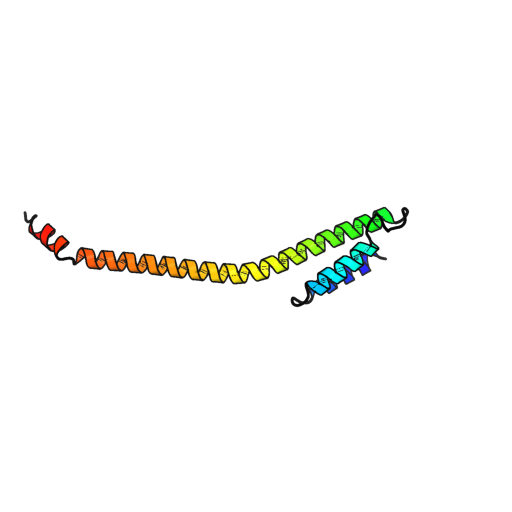ATOM 776 O O . ARG A 1 95 ? 36.551 6.740 -38.370 1.00 64.88 95 ARG A O 1
ATOM 783 N N . GLN A 1 96 ? 36.533 7.147 -36.155 1.00 58.25 96 GLN A N 1
ATOM 784 C CA . GLN A 1 96 ? 37.550 8.200 -36.178 1.00 58.25 96 GLN A CA 1
ATOM 785 C C . GLN A 1 96 ? 38.902 7.630 -36.643 1.00 58.25 96 GLN A C 1
ATOM 787 O O . GLN A 1 96 ? 39.512 8.182 -37.556 1.00 58.25 96 GLN A O 1
ATOM 792 N N . GLU A 1 97 ? 39.309 6.477 -36.104 1.00 60.38 97 GLU A N 1
ATOM 793 C CA . GLU A 1 97 ? 40.555 5.783 -36.472 1.00 60.38 97 GLU A CA 1
ATOM 794 C C . GLU A 1 97 ? 40.570 5.350 -37.948 1.00 60.38 97 GLU A C 1
ATOM 796 O O . GLU A 1 97 ? 41.561 5.538 -38.656 1.00 60.38 97 GLU A O 1
ATOM 801 N N . GLN A 1 98 ? 39.447 4.837 -38.463 1.00 59.62 98 GLN A N 1
ATOM 802 C CA . GLN A 1 98 ? 39.331 4.489 -39.885 1.00 59.62 98 GLN A CA 1
ATOM 803 C C . GLN A 1 98 ? 39.365 5.717 -40.807 1.00 59.62 98 GLN A C 1
ATOM 805 O O . GLN A 1 98 ? 39.803 5.620 -41.958 1.00 59.62 98 GLN A O 1
ATOM 810 N N . LYS A 1 99 ? 38.918 6.881 -40.320 1.00 57.38 99 LYS A N 1
ATOM 811 C CA . LYS A 1 99 ? 38.912 8.133 -41.085 1.00 57.38 99 LYS A CA 1
ATOM 812 C C . LYS A 1 99 ? 40.315 8.732 -41.213 1.00 57.38 99 LYS A C 1
ATOM 814 O O . LYS A 1 99 ? 40.639 9.210 -42.297 1.00 57.38 99 LYS A O 1
ATOM 819 N N . ASP A 1 100 ? 41.159 8.632 -40.187 1.00 59.72 100 ASP A N 1
ATOM 820 C CA . ASP A 1 100 ? 42.570 9.064 -40.246 1.00 59.72 100 ASP A CA 1
ATOM 821 C C . ASP A 1 100 ? 43.407 8.214 -41.215 1.00 59.72 100 ASP A C 1
ATOM 823 O O . ASP A 1 100 ? 44.287 8.719 -41.911 1.00 59.72 100 ASP A O 1
ATOM 827 N N . GLY A 1 101 ? 43.074 6.928 -41.354 1.00 63.06 101 GLY A N 1
ATOM 828 C CA . GLY A 1 101 ? 43.686 6.036 -42.340 1.00 63.06 101 GLY A CA 1
ATOM 829 C C . GLY A 1 101 ? 43.079 6.111 -43.748 1.00 63.06 101 GLY A C 1
ATOM 830 O O . GLY A 1 101 ? 43.604 5.472 -44.667 1.00 63.06 101 GLY A O 1
ATOM 831 N N . SER A 1 102 ? 41.984 6.851 -43.948 1.00 68.88 102 SER A N 1
ATOM 832 C CA . SER A 1 102 ? 41.240 6.865 -45.213 1.00 68.88 102 SER A CA 1
ATOM 833 C C . SER A 1 102 ? 42.083 7.391 -46.376 1.00 68.88 102 SER A C 1
ATOM 835 O O . SER A 1 102 ? 42.853 8.346 -46.240 1.00 68.88 102 SER A O 1
ATOM 837 N N . TRP A 1 103 ? 41.890 6.799 -47.559 1.00 67.00 103 TRP A N 1
ATOM 838 C CA . TRP A 1 103 ? 42.513 7.249 -48.806 1.00 67.00 103 TRP A CA 1
ATOM 839 C C . TRP A 1 103 ? 42.263 8.746 -49.057 1.00 67.00 103 TRP A C 1
ATOM 841 O O . TRP A 1 103 ? 43.180 9.462 -49.442 1.00 67.00 103 TRP A O 1
ATOM 851 N N . GLY A 1 104 ? 41.076 9.262 -48.712 1.00 66.50 104 GLY A N 1
ATOM 852 C CA . GLY A 1 104 ? 40.749 10.687 -48.832 1.00 66.50 104 GLY A CA 1
ATOM 853 C C . GLY A 1 104 ? 41.570 11.614 -47.921 1.00 66.50 104 GLY A C 1
ATOM 854 O O . GLY A 1 104 ? 41.967 12.690 -48.366 1.00 66.50 104 GLY A O 1
ATOM 855 N N . CYS A 1 105 ? 41.876 11.211 -46.679 1.00 65.50 105 CYS A N 1
ATOM 856 C CA . CYS A 1 105 ? 42.750 11.978 -45.775 1.00 65.50 105 CYS A CA 1
ATOM 857 C C . CYS A 1 105 ? 44.207 11.953 -46.258 1.00 65.50 105 CYS A C 1
ATOM 859 O O . CYS A 1 105 ? 44.851 13.000 -46.334 1.00 65.50 105 CYS A O 1
ATOM 861 N N . ARG A 1 106 ? 44.699 10.787 -46.703 1.00 67.38 106 ARG A N 1
ATOM 862 C CA . ARG A 1 106 ? 46.045 10.657 -47.296 1.00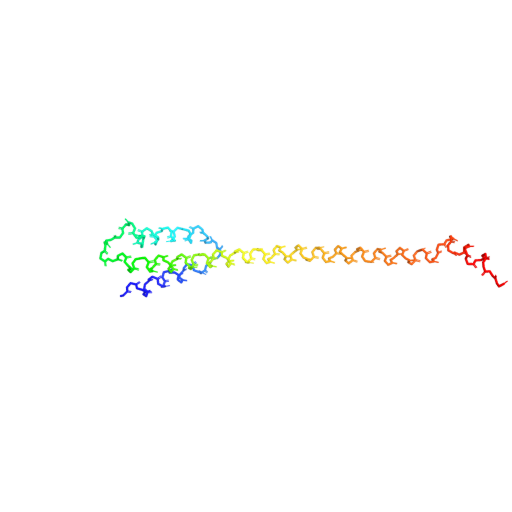 67.38 106 ARG A CA 1
ATOM 863 C C . ARG A 1 106 ? 46.216 11.484 -48.571 1.00 67.38 106 ARG A C 1
ATOM 865 O O . ARG A 1 106 ? 47.262 12.097 -48.763 1.00 67.38 106 ARG A O 1
ATOM 872 N N . MET A 1 107 ? 45.196 11.532 -49.427 1.00 73.94 107 MET A N 1
ATOM 873 C CA . MET A 1 107 ? 45.223 12.323 -50.665 1.00 73.94 107 MET A CA 1
ATOM 874 C C . MET A 1 107 ? 45.215 13.837 -50.404 1.00 73.94 107 MET A C 1
ATOM 876 O O . MET A 1 107 ? 45.772 14.588 -51.203 1.00 73.94 107 MET A O 1
ATOM 880 N N . ARG A 1 108 ? 44.627 14.300 -49.289 1.00 70.81 108 ARG A N 1
ATOM 881 C CA . ARG A 1 108 ? 44.668 15.716 -48.869 1.00 70.81 108 ARG A CA 1
ATOM 882 C C . ARG A 1 108 ? 46.031 16.107 -48.298 1.00 70.81 108 ARG A C 1
ATOM 884 O O . ARG A 1 108 ? 46.540 17.167 -48.649 1.00 70.81 108 ARG A O 1
ATOM 891 N N . ALA A 1 109 ? 46.645 15.227 -47.503 1.00 66.94 109 ALA A N 1
ATOM 892 C CA . ALA A 1 109 ? 47.987 15.433 -46.953 1.00 66.94 109 ALA A CA 1
ATOM 893 C C . ALA A 1 109 ? 49.080 15.484 -48.042 1.00 66.94 109 ALA A C 1
ATOM 895 O O . ALA A 1 109 ? 50.024 16.251 -47.919 1.00 66.94 109 ALA A O 1
ATOM 896 N N . LYS A 1 110 ? 48.934 14.732 -49.145 1.00 64.44 110 LYS A N 1
ATOM 897 C CA . LYS A 1 110 ? 49.867 14.789 -50.290 1.00 64.44 110 LYS A CA 1
ATOM 898 C C . LYS A 1 110 ? 49.755 16.053 -51.151 1.00 64.44 110 LYS A C 1
ATOM 900 O O . LYS A 1 110 ? 50.702 16.363 -51.861 1.00 64.44 110 LYS A O 1
ATOM 905 N N . GLN A 1 111 ? 48.617 16.751 -51.124 1.00 60.59 111 GLN A N 1
ATOM 906 C CA . GLN A 1 111 ? 48.414 17.985 -51.900 1.00 60.59 111 GLN A CA 1
ATOM 907 C C . GLN A 1 111 ? 48.985 19.232 -51.210 1.00 60.59 111 GLN A C 1
ATOM 909 O O . GLN A 1 111 ? 49.110 20.264 -51.854 1.00 60.59 111 GLN A O 1
ATOM 914 N N . HIS A 1 112 ? 49.349 19.127 -49.929 1.00 59.09 112 HIS A N 1
ATOM 915 C CA . HIS A 1 112 ? 49.998 20.187 -49.158 1.00 59.09 112 HIS A CA 1
ATOM 916 C C . HIS A 1 112 ? 51.382 19.688 -48.698 1.00 59.09 112 HIS A C 1
ATOM 918 O O . HIS A 1 112 ? 51.624 19.499 -47.509 1.00 59.09 112 HIS A O 1
ATOM 924 N N . GLY A 1 113 ? 52.259 19.375 -49.659 1.00 55.28 113 GLY A N 1
ATOM 925 C CA . GLY A 1 113 ? 53.711 19.370 -49.424 1.00 55.28 113 GLY A CA 1
ATOM 926 C C . GLY A 1 113 ? 54.243 20.814 -49.422 1.00 55.28 113 GLY A C 1
ATOM 927 O O . GLY A 1 113 ? 53.518 21.677 -49.914 1.00 55.28 113 GLY A O 1
ATOM 928 N N . PRO A 1 114 ? 55.429 21.081 -48.837 1.00 57.38 114 PRO A N 1
ATOM 929 C CA . PRO A 1 114 ? 55.947 22.437 -48.613 1.00 57.38 114 PRO A CA 1
ATOM 930 C C . PRO A 1 114 ? 56.016 23.292 -49.882 1.00 57.38 114 PRO A C 1
ATOM 932 O O . PRO A 1 114 ? 56.287 22.721 -50.965 1.00 57.38 114 PRO A O 1
#

Organism: Perilla frutescens var. hirtella (NCBI:txid608512)